Protein AF-A0A8T5EQG6-F1 (afdb_monomer_lite)

Secondary structure (DSSP, 8-state):
-------S-GGG----TT-------TTS-GGGSPPS--GGGSEEEES-GGG-EEEEPTTEEPPTT-TT--EETT----------HHHHHTT--PPPTT-EEEEE-TT--EEEEEEGGG--HHHHHHHHHHHHT-

Radius of gyration: 21.4 Å; chains: 1; bounding box: 52×36×53 Å

pLDDT: mean 75.83, std 12.64, range [46.88, 93.25]

Structure (mmCIF, N/CA/C/O backbone):
data_AF-A0A8T5EQG6-F1
#
_entry.id   AF-A0A8T5EQG6-F1
#
loop_
_atom_site.group_PDB
_atom_site.id
_atom_site.type_symbol
_atom_site.label_atom_id
_atom_site.label_alt_id
_atom_site.label_comp_id
_atom_site.label_asym_id
_atom_site.label_entity_id
_atom_site.label_seq_id
_atom_site.pdbx_PDB_ins_code
_atom_site.Cartn_x
_atom_site.Cartn_y
_atom_site.Cartn_z
_atom_site.occupancy
_atom_site.B_iso_or_equiv
_atom_site.auth_seq_id
_atom_site.auth_comp_id
_atom_site.auth_asym_id
_atom_site.auth_atom_id
_atom_site.pdbx_PDB_model_num
ATOM 1 N N . SER A 1 1 ? 21.963 2.955 -9.068 1.00 56.47 1 SER A N 1
ATOM 2 C CA . SER A 1 1 ? 22.471 1.597 -9.356 1.00 56.47 1 SER A CA 1
ATOM 3 C C . SER A 1 1 ? 22.186 0.725 -8.151 1.00 56.47 1 SER A C 1
ATOM 5 O O . SER A 1 1 ? 22.337 1.205 -7.034 1.00 56.47 1 SER A O 1
ATOM 7 N N . TRP A 1 2 ? 21.744 -0.516 -8.355 1.00 66.00 2 TRP A N 1
ATOM 8 C CA . TRP A 1 2 ? 21.498 -1.434 -7.240 1.00 66.00 2 TRP A CA 1
ATOM 9 C C . TRP A 1 2 ? 22.804 -2.057 -6.770 1.00 66.00 2 TRP A C 1
ATOM 11 O O . TRP A 1 2 ? 23.670 -2.387 -7.582 1.00 66.00 2 TRP A O 1
ATOM 21 N N . SER A 1 3 ? 22.943 -2.203 -5.457 1.00 69.12 3 SER A N 1
ATOM 22 C CA . SER A 1 3 ? 24.040 -2.919 -4.822 1.00 69.12 3 SER A CA 1
ATOM 23 C C . SER A 1 3 ? 23.472 -4.075 -4.010 1.00 69.12 3 SER A C 1
ATOM 25 O O . SER A 1 3 ? 22.502 -3.926 -3.270 1.00 69.12 3 SER A O 1
ATOM 27 N N . ASN A 1 4 ? 24.074 -5.252 -4.166 1.00 71.12 4 ASN A N 1
ATOM 28 C CA . ASN A 1 4 ? 23.699 -6.410 -3.368 1.00 71.12 4 ASN A CA 1
ATOM 29 C C . ASN A 1 4 ? 24.331 -6.278 -1.983 1.00 71.12 4 ASN A C 1
ATOM 31 O O . ASN A 1 4 ? 25.545 -6.094 -1.876 1.00 71.12 4 ASN A O 1
ATOM 35 N N . ASN A 1 5 ? 23.521 -6.408 -0.935 1.00 70.38 5 ASN A N 1
ATOM 36 C CA . ASN A 1 5 ? 23.994 -6.426 0.442 1.00 70.38 5 ASN A CA 1
ATOM 37 C C . ASN A 1 5 ? 23.608 -7.763 1.083 1.00 70.38 5 ASN A C 1
ATOM 39 O O . ASN A 1 5 ? 22.430 -8.043 1.296 1.00 70.38 5 ASN A O 1
ATOM 43 N N . ILE A 1 6 ? 24.600 -8.621 1.330 1.00 65.81 6 ILE A N 1
ATOM 44 C CA . ILE A 1 6 ? 24.394 -9.898 2.019 1.00 65.81 6 ILE A CA 1
ATOM 45 C C . ILE A 1 6 ? 24.600 -9.622 3.506 1.00 65.81 6 ILE A C 1
ATOM 47 O O . ILE A 1 6 ? 25.700 -9.802 4.021 1.00 65.81 6 ILE A O 1
ATOM 51 N N . SER A 1 7 ? 23.553 -9.151 4.181 1.00 64.62 7 SER A N 1
ATOM 52 C CA . SER A 1 7 ? 23.582 -8.991 5.633 1.00 64.62 7 SER A CA 1
ATOM 53 C C . SER A 1 7 ? 22.785 -10.100 6.313 1.00 64.62 7 SER A C 1
ATOM 55 O O . SER A 1 7 ? 21.641 -10.370 5.952 1.00 64.62 7 SER A O 1
ATOM 57 N N . GLN A 1 8 ? 23.390 -10.742 7.315 1.00 61.72 8 GLN A N 1
ATOM 58 C CA . GLN A 1 8 ? 22.672 -11.596 8.272 1.00 61.72 8 GLN A CA 1
ATOM 59 C C . GLN A 1 8 ? 22.078 -10.779 9.432 1.00 61.72 8 GLN A C 1
ATOM 61 O O . GLN A 1 8 ? 21.355 -11.330 10.259 1.00 61.72 8 GLN A O 1
ATOM 66 N N . ASN A 1 9 ? 22.378 -9.478 9.488 1.00 70.19 9 ASN A N 1
ATOM 67 C CA . ASN A 1 9 ? 21.940 -8.558 10.524 1.00 70.19 9 ASN A CA 1
ATOM 68 C C . ASN A 1 9 ? 21.156 -7.388 9.907 1.00 70.19 9 ASN A C 1
ATOM 70 O O . ASN A 1 9 ? 21.716 -6.512 9.244 1.00 70.19 9 ASN A O 1
ATOM 74 N N . LEU A 1 10 ? 19.839 -7.387 10.114 1.00 69.31 10 LEU A N 1
ATOM 75 C CA . LEU A 1 10 ? 18.942 -6.370 9.561 1.00 69.31 10 LEU A CA 1
ATOM 76 C C . LEU A 1 10 ? 19.217 -4.966 10.124 1.00 69.31 10 LEU A C 1
ATOM 78 O O . LEU A 1 10 ? 18.944 -3.988 9.433 1.00 69.31 10 LEU A O 1
ATOM 82 N N . ASP A 1 11 ? 19.817 -4.862 11.313 1.00 74.94 11 ASP A N 1
ATOM 83 C CA . ASP A 1 11 ? 20.084 -3.581 11.981 1.00 74.94 11 ASP A CA 1
ATOM 84 C C . ASP A 1 11 ? 21.217 -2.780 11.309 1.00 74.94 11 ASP A C 1
ATOM 86 O O . ASP A 1 11 ? 21.359 -1.577 11.524 1.00 74.94 11 ASP A O 1
ATOM 90 N N . GLU A 1 12 ? 22.028 -3.427 10.467 1.00 75.81 12 GLU A N 1
ATOM 91 C CA . GLU A 1 12 ? 23.139 -2.790 9.748 1.00 75.81 12 GLU A CA 1
ATOM 92 C C . GLU A 1 12 ? 22.695 -2.130 8.430 1.00 75.81 12 GLU A C 1
ATOM 94 O O . GLU A 1 12 ? 23.429 -1.319 7.857 1.00 75.81 12 GLU A O 1
ATOM 99 N N . ILE A 1 13 ? 21.484 -2.432 7.946 1.00 75.12 13 ILE A N 1
ATOM 100 C CA . ILE A 1 13 ? 20.969 -1.904 6.679 1.00 75.12 13 ILE A CA 1
ATOM 101 C C . ILE A 1 13 ? 20.490 -0.465 6.896 1.00 75.12 13 ILE A C 1
ATOM 103 O O . ILE A 1 13 ? 19.429 -0.214 7.460 1.00 75.12 13 ILE A O 1
ATOM 107 N N . GLN A 1 14 ? 21.279 0.502 6.425 1.00 73.06 14 GLN A N 1
ATOM 108 C CA . GLN A 1 14 ? 20.915 1.919 6.474 1.00 73.06 14 GLN A CA 1
ATOM 109 C C . GLN A 1 14 ? 19.832 2.226 5.431 1.00 73.06 14 GLN A C 1
ATOM 111 O O . GLN A 1 14 ? 20.097 2.220 4.228 1.00 73.06 14 GLN A O 1
ATOM 116 N N . VAL A 1 15 ? 18.614 2.509 5.896 1.00 76.19 15 VAL A N 1
ATOM 117 C CA . VAL A 1 15 ? 17.468 2.876 5.053 1.00 76.19 15 VAL A CA 1
ATOM 118 C C . VAL A 1 15 ? 17.199 4.371 5.200 1.00 76.19 15 VAL A C 1
ATOM 120 O O . VAL A 1 15 ? 16.956 4.858 6.302 1.00 76.19 15 VAL A O 1
ATOM 123 N N . SER A 1 16 ? 17.255 5.108 4.092 1.00 75.88 16 SER A N 1
ATOM 124 C CA . SER A 1 16 ? 16.908 6.533 4.029 1.00 75.88 16 SER A CA 1
ATOM 125 C C . SER A 1 16 ? 15.584 6.746 3.287 1.00 75.88 16 SER A C 1
ATOM 127 O O . SER A 1 16 ? 15.064 5.819 2.671 1.00 75.88 16 SER A O 1
ATOM 129 N N . ILE A 1 17 ? 15.053 7.975 3.299 1.00 69.31 17 ILE A N 1
ATOM 130 C CA . ILE A 1 17 ? 13.783 8.344 2.635 1.00 69.31 17 ILE A CA 1
ATOM 131 C C . ILE A 1 17 ? 13.771 8.030 1.123 1.00 69.31 17 ILE A C 1
ATOM 133 O O . ILE A 1 17 ? 12.703 7.826 0.563 1.00 69.31 17 ILE A O 1
ATOM 137 N N . GLY A 1 18 ? 14.937 7.942 0.473 1.00 65.94 18 GLY A N 1
ATOM 138 C CA . GLY A 1 18 ? 15.065 7.586 -0.948 1.00 65.94 18 GLY A CA 1
ATOM 139 C C . GLY A 1 18 ? 15.604 6.175 -1.205 1.00 65.94 18 GLY A C 1
ATOM 140 O O . GLY A 1 18 ? 16.075 5.890 -2.303 1.00 65.94 18 GLY A O 1
ATOM 141 N N . THR A 1 19 ? 15.643 5.305 -0.194 1.00 70.38 19 THR A N 1
ATOM 142 C CA . THR A 1 19 ? 16.201 3.955 -0.340 1.00 70.38 19 THR A CA 1
ATOM 143 C C . THR A 1 19 ? 15.105 2.960 -0.708 1.00 70.38 19 THR A C 1
ATOM 145 O O . THR A 1 19 ? 14.269 2.615 0.124 1.00 70.38 19 THR A O 1
ATOM 148 N N . HIS A 1 20 ? 15.153 2.439 -1.934 1.00 69.81 20 HIS A N 1
ATOM 149 C CA . HIS A 1 20 ? 14.338 1.297 -2.347 1.00 69.81 20 HIS A CA 1
ATOM 150 C C . HIS A 1 20 ? 15.028 -0.008 -1.942 1.00 69.81 20 HIS A C 1
ATOM 152 O O . HIS A 1 20 ? 16.237 -0.167 -2.124 1.00 69.81 20 HIS A O 1
ATOM 158 N N . LEU A 1 21 ? 14.260 -0.937 -1.377 1.00 73.19 21 LEU A N 1
ATOM 159 C CA . LEU A 1 21 ? 14.757 -2.222 -0.895 1.00 73.19 21 LEU A CA 1
ATOM 160 C C . LEU A 1 21 ? 13.995 -3.350 -1.580 1.00 73.19 21 LEU A C 1
ATOM 162 O O . LEU A 1 21 ? 12.769 -3.329 -1.652 1.00 73.19 21 LEU A O 1
ATOM 166 N N . ALA A 1 22 ? 14.736 -4.362 -2.014 1.00 71.62 22 ALA A N 1
ATOM 167 C CA . ALA A 1 22 ? 14.198 -5.640 -2.445 1.00 71.62 22 ALA A CA 1
ATOM 168 C C . ALA A 1 22 ? 14.902 -6.740 -1.650 1.00 71.62 22 ALA A C 1
ATOM 170 O O . ALA A 1 22 ? 16.096 -6.643 -1.362 1.00 71.62 22 ALA A O 1
ATOM 171 N N . TRP A 1 23 ? 14.163 -7.782 -1.284 1.00 74.81 23 TRP A N 1
ATOM 172 C CA . TRP A 1 23 ? 14.713 -8.947 -0.604 1.00 74.81 23 TRP A CA 1
ATOM 173 C C . TRP A 1 23 ? 14.467 -10.190 -1.450 1.00 74.81 23 TRP A C 1
ATOM 175 O O . TRP A 1 23 ? 13.459 -10.305 -2.146 1.00 74.81 23 TRP A O 1
ATOM 185 N N . VAL A 1 24 ? 15.402 -11.132 -1.388 1.00 75.06 24 VAL A N 1
ATOM 186 C CA . VAL A 1 24 ? 15.267 -12.441 -2.019 1.00 75.06 24 VAL A CA 1
ATOM 187 C C . VAL A 1 24 ? 15.750 -13.512 -1.045 1.00 75.06 24 VAL A C 1
ATOM 189 O O . VAL A 1 24 ? 16.631 -13.261 -0.222 1.00 75.06 24 VAL A O 1
ATOM 192 N N . ALA A 1 25 ? 15.157 -14.704 -1.111 1.00 74.12 25 ALA A N 1
ATOM 193 C CA . ALA A 1 25 ? 15.591 -15.841 -0.310 1.00 74.12 25 ALA A CA 1
ATOM 194 C C . ALA A 1 25 ? 17.090 -16.137 -0.515 1.00 74.12 25 ALA A C 1
ATOM 196 O O . ALA A 1 25 ? 17.609 -16.043 -1.627 1.00 74.12 25 ALA A O 1
ATOM 197 N N . SER A 1 26 ? 17.780 -16.546 0.553 1.00 76.12 26 SER A N 1
ATOM 198 C CA . SER A 1 26 ? 19.234 -16.785 0.551 1.00 76.12 26 SER A CA 1
ATOM 199 C C . SER A 1 26 ? 19.694 -17.891 -0.406 1.00 76.12 26 SER A C 1
ATOM 201 O O . SER A 1 26 ? 20.870 -17.954 -0.754 1.00 76.12 26 SER A O 1
ATOM 203 N N . ASN A 1 27 ? 18.778 -18.757 -0.841 1.00 82.50 27 ASN A N 1
ATOM 204 C CA . ASN A 1 27 ? 19.014 -19.829 -1.806 1.00 82.50 27 ASN A CA 1
ATOM 205 C C . ASN A 1 27 ? 18.594 -19.471 -3.245 1.00 82.50 27 ASN A C 1
ATOM 207 O O . ASN A 1 27 ? 18.629 -20.341 -4.117 1.00 82.50 27 ASN A O 1
ATOM 211 N N . ALA A 1 28 ? 18.161 -18.237 -3.507 1.00 80.62 28 ALA A N 1
ATOM 212 C CA . ALA A 1 28 ? 17.766 -17.819 -4.843 1.00 80.62 28 ALA A CA 1
ATOM 213 C C . ALA A 1 28 ? 18.976 -17.598 -5.758 1.00 80.62 28 ALA A C 1
ATOM 215 O O . ALA A 1 28 ? 20.053 -17.183 -5.331 1.00 80.62 28 ALA A O 1
ATOM 216 N N . ASN A 1 29 ? 18.780 -17.843 -7.052 1.00 82.00 29 ASN A N 1
ATOM 217 C CA . ASN A 1 29 ? 19.802 -17.574 -8.053 1.00 82.00 29 ASN A CA 1
ATOM 218 C C . ASN A 1 29 ? 19.832 -16.073 -8.388 1.00 82.00 29 ASN A C 1
ATOM 220 O O . ASN A 1 29 ? 18.942 -15.577 -9.077 1.00 82.00 29 ASN A O 1
ATOM 224 N N . LEU A 1 30 ? 20.880 -15.375 -7.937 1.00 77.62 30 LEU A N 1
ATOM 225 C CA . LEU A 1 30 ? 21.080 -13.937 -8.165 1.00 77.62 30 LEU A CA 1
ATOM 226 C C . LEU A 1 30 ? 21.111 -13.558 -9.654 1.00 77.62 30 LEU A C 1
ATOM 228 O O . LEU A 1 30 ? 20.751 -12.441 -10.002 1.00 77.62 30 LEU A O 1
ATOM 232 N N . THR A 1 31 ? 21.509 -14.474 -10.541 1.00 81.19 31 THR A N 1
ATOM 233 C CA . THR A 1 31 ? 21.542 -14.229 -11.993 1.00 81.19 31 THR A CA 1
ATOM 234 C C . THR A 1 31 ? 20.144 -14.125 -12.605 1.00 81.19 31 THR A C 1
ATOM 236 O O . THR A 1 31 ? 19.988 -13.527 -13.663 1.00 81.19 31 THR A O 1
ATOM 239 N N . ASN A 1 32 ? 19.127 -14.677 -11.939 1.00 78.25 32 ASN A N 1
ATOM 240 C CA . ASN A 1 32 ? 17.736 -14.602 -12.383 1.00 78.25 32 ASN A CA 1
ATOM 241 C C . ASN A 1 32 ? 16.996 -13.394 -11.797 1.00 78.25 32 ASN A C 1
ATOM 243 O O . ASN A 1 32 ? 15.808 -13.225 -12.072 1.00 78.25 32 ASN A O 1
ATOM 247 N N . LEU A 1 33 ? 17.659 -12.589 -10.962 1.00 71.50 33 LEU A N 1
ATOM 248 C CA . LEU A 1 33 ? 17.052 -11.370 -10.454 1.00 71.50 33 LEU A CA 1
ATOM 249 C C . LEU A 1 33 ? 16.908 -10.358 -11.594 1.00 71.50 33 LEU A C 1
ATOM 251 O O . LEU A 1 33 ? 17.844 -10.196 -12.385 1.00 71.50 33 LEU A O 1
ATOM 255 N N . PRO A 1 34 ? 15.756 -9.676 -11.688 1.00 66.62 34 PRO A N 1
ATOM 256 C CA . PRO A 1 34 ? 15.579 -8.631 -12.676 1.00 66.62 34 PRO A CA 1
ATOM 257 C C . PRO A 1 34 ? 16.624 -7.526 -12.458 1.00 66.62 34 PRO A C 1
ATOM 259 O O . PRO A 1 34 ? 17.041 -7.273 -11.321 1.00 66.62 34 PRO A O 1
ATOM 262 N N . PRO A 1 35 ? 17.089 -6.875 -13.537 1.00 65.94 35 PRO A N 1
ATOM 263 C CA . PRO A 1 35 ? 17.943 -5.708 -13.403 1.00 65.94 35 PRO A CA 1
ATOM 264 C C . PRO A 1 35 ? 17.204 -4.667 -12.564 1.00 65.94 35 PRO A C 1
ATOM 266 O O . PRO A 1 35 ? 16.055 -4.363 -12.848 1.00 65.94 35 PRO A O 1
ATOM 269 N N . GLY A 1 36 ? 17.866 -4.092 -11.561 1.00 62.75 36 GLY A N 1
ATOM 270 C CA . GLY A 1 36 ? 17.286 -3.028 -10.736 1.00 62.75 36 GLY A CA 1
ATOM 271 C C . GLY A 1 36 ? 17.162 -1.683 -11.476 1.00 62.75 36 GLY A C 1
ATOM 272 O O . GLY A 1 36 ? 17.464 -0.613 -10.962 1.00 62.75 36 GLY A O 1
ATOM 273 N N . VAL A 1 37 ? 16.810 -1.693 -12.748 1.00 66.81 37 VAL A N 1
ATOM 274 C CA . VAL A 1 37 ? 16.403 -0.476 -13.442 1.00 66.81 37 VAL A CA 1
ATOM 275 C C . VAL A 1 37 ? 15.015 -0.761 -13.956 1.00 66.81 37 VAL A C 1
ATOM 277 O O . VAL A 1 37 ? 14.834 -1.306 -15.040 1.00 66.81 37 VAL A O 1
ATOM 280 N N . ASP A 1 38 ? 14.058 -0.414 -13.112 1.00 77.69 38 ASP A N 1
ATOM 281 C CA . ASP A 1 38 ? 12.642 -0.567 -13.374 1.00 77.69 38 ASP A CA 1
ATOM 282 C C . ASP A 1 38 ? 12.094 0.724 -13.987 1.00 77.69 38 ASP A C 1
ATOM 284 O O . ASP A 1 38 ? 12.670 1.803 -13.828 1.00 77.69 38 ASP A O 1
ATOM 288 N N . CYS A 1 39 ? 10.981 0.623 -14.713 1.00 84.06 39 CYS A N 1
ATOM 289 C CA . CYS A 1 39 ? 10.179 1.786 -15.104 1.00 84.06 39 CYS A CA 1
ATOM 290 C C . CYS A 1 39 ? 10.942 2.872 -15.883 1.00 84.06 39 CYS A C 1
ATOM 292 O O . CYS A 1 39 ? 10.735 4.069 -15.679 1.00 84.06 39 CYS A O 1
ATOM 294 N N . ASN A 1 40 ? 11.856 2.461 -16.771 1.00 84.88 40 ASN A N 1
ATOM 295 C CA . ASN A 1 40 ? 12.754 3.350 -17.524 1.00 84.88 40 ASN A CA 1
ATOM 296 C C . ASN A 1 40 ? 13.643 4.246 -16.635 1.00 84.88 40 ASN A C 1
ATOM 298 O O . ASN A 1 40 ? 14.097 5.300 -17.078 1.00 84.88 40 ASN A O 1
ATOM 302 N N . GLY A 1 41 ? 13.900 3.825 -15.393 1.00 84.38 41 GLY A N 1
ATOM 303 C CA . GLY A 1 41 ? 14.740 4.529 -14.427 1.00 84.38 41 GLY A CA 1
ATOM 304 C C . GLY A 1 41 ? 14.037 5.626 -13.628 1.00 84.38 41 GLY A C 1
ATOM 305 O O . GLY A 1 41 ? 14.735 6.348 -12.924 1.00 84.38 41 GLY A O 1
ATOM 306 N N . ASN A 1 42 ? 12.708 5.751 -13.732 1.00 86.94 42 ASN A N 1
ATOM 307 C CA . ASN A 1 42 ? 11.912 6.763 -13.021 1.00 86.94 42 ASN A CA 1
ATOM 308 C C . ASN A 1 42 ? 10.805 6.116 -12.169 1.00 86.94 42 ASN A C 1
ATOM 310 O O . ASN A 1 42 ? 9.662 6.577 -12.167 1.00 86.94 42 ASN A O 1
ATOM 314 N N . GLY A 1 43 ? 11.111 4.986 -11.530 1.00 82.38 43 GLY A N 1
ATOM 315 C CA . GLY A 1 43 ? 10.179 4.287 -10.655 1.00 82.38 43 GLY A CA 1
ATOM 316 C C . GLY A 1 43 ? 10.606 2.862 -10.312 1.00 82.38 43 GLY A C 1
ATOM 317 O O . GLY A 1 43 ? 11.731 2.436 -10.586 1.00 82.38 43 GLY A O 1
ATOM 318 N N . TRP A 1 44 ? 9.672 2.112 -9.733 1.00 80.19 44 TRP A N 1
ATOM 319 C CA . TRP A 1 44 ? 9.842 0.710 -9.342 1.00 80.19 44 TRP A CA 1
ATOM 320 C C . TRP A 1 44 ? 8.626 -0.138 -9.738 1.00 80.19 44 TRP A C 1
ATOM 322 O O . TRP A 1 44 ? 7.498 0.358 -9.759 1.00 80.19 44 TRP A O 1
ATOM 332 N N . ILE A 1 45 ? 8.830 -1.419 -10.070 1.00 80.81 45 ILE A N 1
ATOM 333 C CA . ILE A 1 45 ? 7.722 -2.313 -10.440 1.00 80.81 45 ILE A CA 1
ATOM 334 C C . ILE A 1 45 ? 7.065 -2.889 -9.179 1.00 80.81 45 ILE A C 1
ATOM 336 O O . ILE A 1 45 ? 7.713 -3.531 -8.352 1.00 80.81 45 ILE A O 1
ATOM 340 N N . MET A 1 46 ? 5.750 -2.717 -9.062 1.00 75.12 46 MET A N 1
ATOM 341 C CA . MET A 1 46 ? 4.898 -3.411 -8.102 1.00 75.12 46 MET A CA 1
ATOM 342 C C . MET A 1 46 ? 4.186 -4.584 -8.784 1.00 75.12 46 MET A C 1
ATOM 344 O O . MET A 1 46 ? 3.671 -4.460 -9.893 1.00 75.12 46 MET A O 1
ATOM 348 N N . GLY A 1 47 ? 4.089 -5.720 -8.091 1.00 67.38 47 GLY A N 1
ATOM 349 C CA . GLY A 1 47 ? 3.371 -6.897 -8.582 1.00 67.38 47 GLY A CA 1
ATOM 350 C C . GLY A 1 47 ? 4.229 -7.809 -9.462 1.00 67.38 47 GLY A C 1
ATOM 351 O O . GLY A 1 47 ? 5.447 -7.681 -9.532 1.00 67.38 47 GLY A O 1
ATOM 352 N N . SER A 1 48 ? 3.596 -8.799 -10.094 1.00 70.38 48 SER A N 1
ATOM 353 C CA . SER A 1 48 ? 4.281 -9.769 -10.957 1.00 70.38 48 SER A CA 1
ATOM 354 C C . SER A 1 48 ? 3.370 -10.258 -12.083 1.00 70.38 48 SER A C 1
ATOM 356 O O . SER A 1 48 ? 2.142 -10.210 -11.972 1.00 70.38 48 SER A O 1
ATOM 358 N N . GLY A 1 49 ? 3.976 -10.731 -13.176 1.00 72.25 49 GLY A N 1
ATOM 359 C CA . GLY A 1 49 ? 3.240 -11.265 -14.320 1.00 72.25 49 GLY A CA 1
ATOM 360 C C . GLY A 1 49 ? 2.326 -10.214 -14.975 1.00 72.25 49 GLY A C 1
ATOM 361 O O . GLY A 1 49 ? 2.736 -9.064 -15.109 1.00 72.25 49 GLY A O 1
ATOM 362 N N . PRO A 1 50 ? 1.092 -10.578 -15.374 1.00 71.75 50 PRO A N 1
ATOM 363 C CA . PRO A 1 50 ? 0.153 -9.663 -16.035 1.00 71.75 50 PRO A CA 1
ATOM 364 C C . PRO A 1 50 ? -0.303 -8.477 -15.176 1.00 71.75 50 PRO A C 1
ATOM 366 O O . PRO A 1 50 ? -0.838 -7.515 -15.711 1.00 71.75 50 PRO A O 1
ATOM 369 N N . SER A 1 51 ? -0.131 -8.555 -13.854 1.00 71.19 51 SER A N 1
ATOM 370 C CA . SER A 1 51 ? -0.548 -7.514 -12.903 1.00 71.19 51 SER A CA 1
ATOM 371 C C . SER A 1 51 ? 0.608 -6.607 -12.467 1.00 71.19 51 SER A C 1
ATOM 373 O O . SER A 1 51 ? 0.432 -5.774 -11.576 1.00 71.19 51 SER A O 1
ATOM 375 N N . ALA A 1 52 ? 1.798 -6.790 -13.049 1.00 78.75 52 ALA A N 1
ATOM 376 C CA . ALA A 1 52 ? 2.944 -5.936 -12.782 1.00 78.75 52 ALA A CA 1
ATOM 377 C C . ALA A 1 52 ? 2.702 -4.528 -13.344 1.00 78.75 52 ALA A C 1
ATOM 379 O O . ALA A 1 52 ? 2.348 -4.378 -14.514 1.00 78.75 52 ALA A O 1
ATOM 380 N N . HIS A 1 53 ? 2.912 -3.503 -12.521 1.00 82.44 53 HIS A N 1
ATOM 381 C CA . HIS A 1 53 ? 2.811 -2.109 -12.937 1.00 82.44 53 HIS A CA 1
ATOM 382 C C . HIS A 1 53 ? 3.866 -1.236 -12.261 1.00 82.44 53 HIS A C 1
ATOM 384 O O . HIS A 1 53 ? 4.345 -1.532 -11.170 1.00 82.44 53 HIS A O 1
ATOM 390 N N . CYS A 1 54 ? 4.216 -0.138 -12.917 1.00 86.25 54 CYS A N 1
ATOM 391 C CA . CYS A 1 54 ? 5.169 0.834 -12.424 1.00 86.25 54 CYS A CA 1
ATOM 392 C C . CYS A 1 54 ? 4.544 1.800 -11.427 1.00 86.25 54 CYS A C 1
ATOM 394 O O . CYS A 1 54 ? 3.475 2.369 -11.663 1.00 86.25 54 CYS A O 1
ATOM 396 N N . MET A 1 55 ? 5.271 1.995 -10.336 1.00 85.31 55 MET A N 1
ATOM 397 C CA . MET A 1 55 ? 5.082 3.049 -9.358 1.00 85.31 55 MET A CA 1
ATOM 398 C C . MET A 1 55 ? 6.128 4.119 -9.651 1.00 85.31 55 MET A C 1
ATOM 400 O O . MET A 1 55 ? 7.316 3.915 -9.395 1.00 85.31 55 MET A O 1
ATOM 404 N N . CYS A 1 56 ? 5.684 5.212 -10.267 1.00 85.50 56 CYS A N 1
ATOM 405 C CA . CYS A 1 56 ? 6.566 6.257 -10.772 1.00 85.50 56 CYS A CA 1
ATOM 406 C C . CYS A 1 56 ? 7.070 7.184 -9.665 1.00 85.50 56 CYS A C 1
ATOM 408 O O . CYS A 1 56 ? 6.372 7.437 -8.681 1.00 85.50 56 CYS A O 1
ATOM 410 N N . ASP A 1 57 ? 8.286 7.690 -9.855 1.00 83.06 57 ASP A N 1
ATOM 411 C CA . ASP A 1 57 ? 8.886 8.697 -8.988 1.00 83.06 57 ASP A CA 1
ATOM 412 C C . ASP A 1 57 ? 8.161 10.047 -9.120 1.00 83.06 57 ASP A C 1
ATOM 414 O O . ASP A 1 57 ? 7.415 10.303 -10.068 1.00 83.06 57 ASP A O 1
ATOM 418 N N . GLU A 1 58 ? 8.394 10.942 -8.162 1.00 83.00 58 GLU A N 1
ATOM 419 C CA . GLU A 1 58 ? 7.794 12.276 -8.165 1.00 83.00 58 GLU A CA 1
ATOM 420 C C . GLU A 1 58 ? 8.098 13.036 -9.472 1.00 83.00 58 GLU A C 1
ATOM 422 O O . GLU A 1 58 ? 9.244 13.127 -9.913 1.00 83.00 58 GLU A O 1
ATOM 427 N N . GLY A 1 59 ? 7.055 13.597 -10.096 1.00 81.06 59 GLY A N 1
ATOM 428 C CA . GLY A 1 59 ? 7.157 14.296 -11.384 1.00 81.06 59 GLY A CA 1
ATOM 429 C C . GLY A 1 59 ? 6.969 13.401 -12.613 1.00 81.06 59 GLY A C 1
ATOM 430 O O . GLY A 1 59 ? 6.923 13.915 -13.735 1.00 81.06 59 GLY A O 1
ATOM 431 N N . PHE A 1 60 ? 6.803 12.093 -12.411 1.00 85.12 60 PHE A N 1
ATOM 432 C CA . PHE A 1 60 ? 6.499 11.131 -13.459 1.00 85.12 60 PHE A CA 1
ATOM 433 C C . PHE A 1 60 ? 5.142 10.465 -13.215 1.00 85.12 60 PHE A C 1
ATOM 435 O O . PHE A 1 60 ? 4.757 10.176 -12.085 1.00 85.12 60 PHE A O 1
ATOM 442 N N . GLU A 1 61 ? 4.417 10.200 -14.293 1.00 85.50 61 GLU A N 1
ATOM 443 C CA . GLU A 1 61 ? 3.177 9.435 -14.298 1.00 85.50 61 GLU A CA 1
ATOM 444 C C . GLU A 1 61 ? 3.297 8.237 -15.229 1.00 85.50 61 GLU A C 1
ATOM 446 O O . GLU A 1 61 ? 4.150 8.186 -16.118 1.00 85.50 61 GLU A O 1
ATOM 451 N N . ARG A 1 62 ? 2.454 7.237 -14.991 1.00 85.94 62 ARG A N 1
ATOM 452 C CA . ARG A 1 62 ? 2.397 6.064 -15.849 1.00 85.94 62 ARG A CA 1
ATOM 453 C C . ARG A 1 62 ? 1.651 6.437 -17.133 1.00 85.94 62 ARG A C 1
ATOM 455 O O . ARG A 1 62 ? 0.507 6.873 -17.021 1.00 85.94 62 ARG A O 1
ATOM 462 N N . PRO A 1 63 ? 2.262 6.244 -18.309 1.00 80.94 63 PRO A N 1
ATOM 463 C CA . PRO A 1 63 ? 1.601 6.521 -19.564 1.00 80.94 63 PRO A CA 1
ATOM 464 C C . PRO A 1 63 ? 0.496 5.497 -19.848 1.00 80.94 63 PRO A C 1
ATOM 466 O O . PRO A 1 63 ? 0.612 4.313 -19.507 1.00 80.94 63 PRO A O 1
ATOM 469 N N . ASP A 1 64 ? -0.568 5.953 -20.492 1.00 73.06 64 ASP A N 1
ATOM 470 C CA . ASP A 1 64 ? -1.726 5.157 -20.874 1.00 73.06 64 ASP A CA 1
ATOM 471 C C . ASP A 1 64 ? -1.304 3.960 -21.746 1.00 73.06 64 ASP A C 1
ATOM 473 O O . ASP A 1 64 ? -0.590 4.091 -22.744 1.00 73.06 64 ASP A O 1
ATOM 477 N N . GLY A 1 65 ? -1.723 2.753 -21.357 1.00 74.44 65 GLY A N 1
ATOM 478 C CA . GLY A 1 65 ? -1.373 1.507 -22.049 1.00 74.44 65 GLY A CA 1
ATOM 479 C C . GLY A 1 65 ? 0.074 1.024 -21.847 1.00 74.44 65 GLY A C 1
ATOM 480 O O . GLY A 1 65 ? 0.408 -0.089 -22.259 1.00 74.44 65 GLY A O 1
ATOM 481 N N . ASN A 1 66 ? 0.939 1.791 -21.174 1.00 81.31 66 ASN A N 1
ATOM 482 C CA . ASN A 1 66 ? 2.293 1.365 -20.821 1.00 81.31 66 ASN A CA 1
ATOM 483 C C . ASN A 1 66 ? 2.439 1.192 -19.308 1.00 81.31 66 ASN A C 1
ATOM 485 O O . ASN A 1 66 ? 2.958 2.044 -18.586 1.00 81.31 66 ASN A O 1
ATOM 489 N N . TRP A 1 67 ? 2.037 0.011 -18.842 1.00 81.31 67 TRP A N 1
ATOM 490 C CA . TRP A 1 67 ? 2.030 -0.316 -17.421 1.00 81.31 67 TRP A CA 1
ATOM 491 C C . TRP A 1 67 ? 3.422 -0.446 -16.800 1.00 81.31 67 TRP A C 1
ATOM 493 O O . TRP A 1 67 ? 3.546 -0.383 -15.582 1.00 81.31 67 TRP A O 1
ATOM 503 N N . LEU A 1 68 ? 4.465 -0.602 -17.617 1.00 85.12 68 LEU A N 1
ATOM 504 C CA . LEU A 1 68 ? 5.839 -0.871 -17.185 1.00 85.12 68 LEU A CA 1
ATOM 505 C C . LEU A 1 68 ? 6.790 0.310 -17.445 1.00 85.12 68 LEU A C 1
ATOM 507 O O . LEU A 1 68 ? 8.010 0.137 -17.440 1.00 85.12 68 LEU A O 1
ATOM 511 N N . GLY A 1 69 ? 6.251 1.510 -17.667 1.00 86.19 69 GLY A N 1
ATOM 512 C CA . GLY A 1 69 ? 7.028 2.722 -17.895 1.00 86.19 69 GLY A CA 1
ATOM 513 C C . GLY A 1 69 ? 6.501 3.922 -17.119 1.00 86.19 69 GLY A C 1
ATOM 514 O O . GLY A 1 69 ? 5.369 3.930 -16.648 1.00 86.19 69 GLY A O 1
ATOM 515 N N . CYS A 1 70 ? 7.351 4.939 -17.018 1.00 87.88 70 CYS A N 1
ATOM 516 C CA . CYS A 1 70 ? 7.032 6.234 -16.432 1.00 87.88 70 CYS A CA 1
ATOM 517 C C . CYS A 1 70 ? 7.421 7.344 -17.417 1.00 87.88 70 CYS A C 1
ATOM 519 O O . CYS A 1 70 ? 8.512 7.307 -17.997 1.00 87.88 70 CYS A O 1
ATOM 521 N N . SER A 1 71 ? 6.525 8.305 -17.620 1.00 87.75 71 SER A N 1
ATOM 522 C CA . SER A 1 71 ? 6.675 9.490 -18.470 1.00 87.75 71 SER A CA 1
ATOM 523 C C . SER A 1 71 ? 6.532 10.758 -17.638 1.00 87.75 71 SER A C 1
ATOM 525 O O . SER A 1 71 ? 5.917 10.747 -16.579 1.00 87.75 71 SER A O 1
ATOM 527 N N . LEU A 1 72 ? 7.104 11.870 -18.096 1.00 84.50 72 LEU A N 1
ATOM 528 C CA . LEU A 1 72 ? 6.950 13.150 -17.404 1.00 84.50 72 LEU A CA 1
ATOM 529 C C . LEU A 1 72 ? 5.486 13.594 -17.428 1.00 84.50 72 LEU A C 1
ATOM 531 O O . LEU A 1 72 ? 4.839 13.534 -18.477 1.00 84.50 72 LEU A O 1
ATOM 535 N N . ILE A 1 73 ? 4.998 14.089 -16.292 1.00 80.56 73 ILE A N 1
ATOM 536 C CA . ILE A 1 73 ? 3.620 14.574 -16.176 1.00 80.56 73 ILE A CA 1
ATOM 537 C C . ILE A 1 73 ? 3.354 15.652 -17.236 1.00 80.56 73 ILE A C 1
ATOM 539 O O . ILE A 1 73 ? 4.111 16.620 -17.360 1.00 80.56 73 ILE A O 1
ATOM 543 N N . GLY A 1 74 ? 2.277 15.481 -18.007 1.00 70.06 74 GLY A N 1
ATOM 544 C CA . GLY A 1 74 ? 1.864 16.435 -19.045 1.00 70.06 74 GLY A CA 1
ATOM 545 C C . GLY A 1 74 ? 2.530 16.253 -20.414 1.00 70.06 74 GLY A C 1
ATOM 546 O O . GLY A 1 74 ? 2.443 17.150 -21.253 1.00 70.06 74 GLY A O 1
ATOM 547 N N . THR A 1 75 ? 3.187 15.113 -20.654 1.00 66.88 75 THR A N 1
ATOM 548 C CA . THR A 1 75 ? 3.739 14.744 -21.977 1.00 66.88 75 THR A CA 1
ATOM 549 C C . THR A 1 75 ? 2.872 13.754 -22.768 1.00 66.88 75 THR A C 1
ATOM 551 O O . THR A 1 75 ? 3.172 13.468 -23.927 1.00 66.88 75 THR A O 1
ATOM 554 N N . GLU A 1 76 ? 1.773 13.281 -22.179 1.00 59.38 76 GLU A N 1
ATOM 555 C CA . GLU A 1 76 ? 0.871 12.274 -22.744 1.00 59.38 76 GLU A CA 1
ATOM 556 C C . GLU A 1 76 ? -0.213 12.873 -23.661 1.00 59.38 76 GLU A C 1
ATOM 558 O O . GLU A 1 76 ? -0.908 13.830 -23.314 1.00 59.38 76 GLU A O 1
ATOM 563 N N . ASN A 1 77 ? -0.386 12.270 -24.843 1.00 53.88 77 ASN A N 1
ATOM 564 C CA . ASN A 1 77 ? -1.521 12.516 -25.734 1.00 53.88 77 ASN A CA 1
ATOM 565 C C . ASN A 1 77 ? -2.712 11.677 -25.254 1.00 53.88 77 ASN A C 1
ATOM 567 O O . ASN A 1 77 ? -2.733 10.463 -25.440 1.00 53.88 77 ASN A O 1
ATOM 571 N N . THR A 1 78 ? -3.718 12.338 -24.690 1.00 48.81 78 THR A N 1
ATOM 572 C CA . THR A 1 78 ? -4.973 11.759 -24.192 1.00 48.81 78 THR A CA 1
ATOM 573 C C . THR A 1 78 ? -5.792 11.100 -25.308 1.00 48.81 78 THR A C 1
ATOM 575 O O . THR A 1 78 ? -6.690 11.709 -25.879 1.00 48.81 78 THR A O 1
ATOM 578 N N . ASN A 1 79 ? -5.480 9.856 -25.670 1.00 48.34 79 ASN A N 1
ATOM 579 C CA . ASN A 1 79 ? -6.261 9.089 -26.646 1.00 48.34 79 ASN A CA 1
ATOM 580 C C . ASN A 1 79 ? -6.189 7.577 -26.394 1.00 48.34 79 ASN A C 1
ATOM 582 O O . ASN A 1 79 ? -6.048 6.785 -27.327 1.00 48.34 79 ASN A O 1
ATOM 586 N N . SER A 1 80 ? -6.329 7.155 -25.140 1.00 48.56 80 SER A N 1
ATOM 587 C CA . SER A 1 80 ? -6.587 5.754 -24.830 1.00 48.56 80 SER A CA 1
ATOM 588 C C . SER A 1 80 ? -7.897 5.622 -24.051 1.00 48.56 8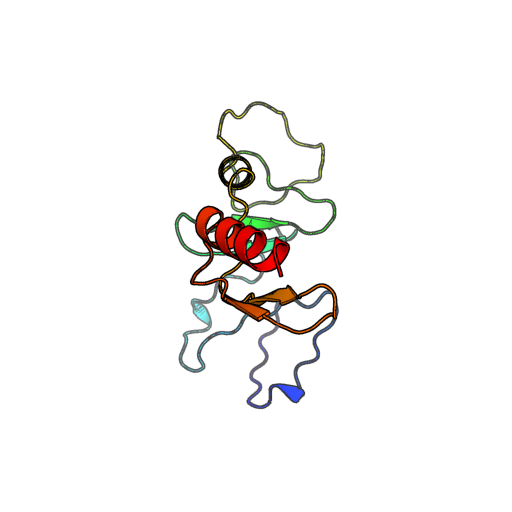0 SER A C 1
ATOM 590 O O . SER A 1 80 ? -8.243 6.441 -23.207 1.00 48.56 80 SER A O 1
ATOM 59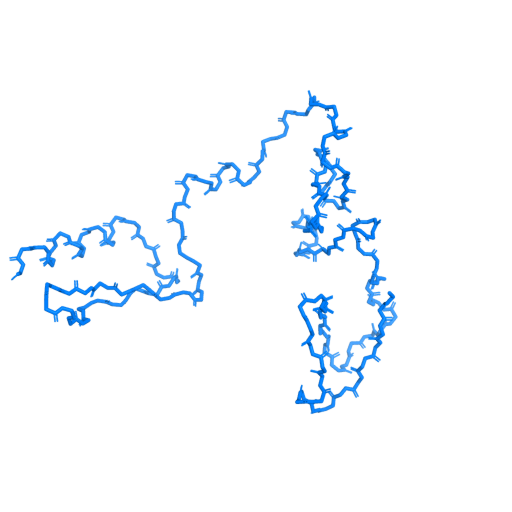2 N N . SER A 1 81 ? -8.696 4.632 -24.437 1.00 52.56 81 SER A N 1
ATOM 593 C CA . SER A 1 81 ? -9.995 4.306 -23.838 1.00 52.56 81 SER A CA 1
ATOM 594 C C . SER A 1 81 ? -9.878 3.113 -22.888 1.00 52.56 81 SER A C 1
ATOM 596 O O . SER A 1 81 ? -10.840 2.363 -22.720 1.00 52.56 81 SER A O 1
ATOM 598 N N . GLU A 1 82 ? -8.695 2.884 -22.318 1.00 54.50 82 GLU A N 1
ATOM 599 C CA . GLU A 1 82 ? -8.502 1.820 -21.340 1.00 54.50 82 GLU A CA 1
ATOM 600 C C . GLU A 1 82 ? -8.937 2.324 -19.968 1.00 54.50 82 GLU A C 1
ATOM 602 O O . GLU A 1 82 ? -8.440 3.321 -19.452 1.00 54.50 82 GLU A O 1
ATOM 607 N N . ALA A 1 83 ? -9.949 1.658 -19.412 1.00 52.97 83 ALA A N 1
ATOM 608 C CA . ALA A 1 83 ? -10.493 1.995 -18.111 1.00 52.97 83 ALA A CA 1
ATOM 609 C C . ALA A 1 83 ? -9.392 1.873 -17.057 1.00 52.97 83 ALA A C 1
ATOM 611 O O . ALA A 1 83 ? -8.851 0.785 -16.858 1.00 52.97 83 ALA A O 1
ATOM 612 N N . ASP A 1 84 ? -9.094 2.981 -16.381 1.00 52.34 84 ASP A N 1
ATOM 613 C CA . ASP A 1 84 ? -8.196 2.991 -15.239 1.00 52.34 84 ASP A CA 1
ATOM 614 C C . ASP A 1 84 ? -8.696 1.967 -14.190 1.00 52.34 84 ASP A C 1
ATOM 616 O O . ASP A 1 84 ? -9.771 2.149 -13.604 1.00 52.34 84 ASP A O 1
ATOM 620 N N . PRO A 1 85 ? -7.954 0.873 -13.939 1.00 52.91 85 PRO A N 1
ATOM 621 C CA . PRO A 1 85 ? -8.314 -0.118 -12.939 1.00 52.91 85 PRO A CA 1
ATOM 622 C C . PRO A 1 85 ? -8.310 0.478 -11.522 1.00 52.91 85 PRO A C 1
ATOM 624 O O . PRO A 1 85 ? -8.960 -0.084 -10.642 1.00 52.91 85 PRO A O 1
ATOM 627 N N . HIS A 1 86 ? -7.664 1.633 -11.289 1.00 50.44 86 HIS A N 1
ATOM 628 C CA . HIS A 1 86 ? -7.838 2.397 -10.051 1.00 50.44 86 HIS A CA 1
ATOM 629 C C . HIS A 1 86 ? -9.182 3.123 -9.996 1.00 50.44 86 HIS A C 1
ATOM 631 O O . HIS A 1 86 ? -9.831 3.080 -8.953 1.00 50.44 86 HIS A O 1
ATOM 637 N N . ALA A 1 87 ? -9.649 3.738 -11.085 1.00 52.28 87 ALA A N 1
ATOM 638 C CA . ALA A 1 87 ? -10.955 4.397 -11.129 1.00 52.28 87 ALA A CA 1
ATOM 639 C C . ALA A 1 87 ? -12.117 3.437 -10.823 1.00 52.28 87 ALA A C 1
ATOM 641 O O . ALA A 1 87 ? -13.085 3.839 -10.178 1.00 52.28 87 ALA A O 1
ATOM 642 N N . ALA A 1 88 ? -12.001 2.161 -11.205 1.00 53.03 88 ALA A N 1
ATOM 643 C CA . ALA A 1 88 ? -12.951 1.121 -10.805 1.00 53.03 88 ALA A CA 1
ATOM 644 C C . ALA A 1 88 ? -12.933 0.842 -9.286 1.00 53.03 88 ALA A C 1
ATOM 646 O O . ALA A 1 88 ? -13.968 0.520 -8.708 1.00 53.03 88 ALA A O 1
ATOM 647 N N . SER A 1 89 ? -11.780 1.013 -8.635 1.00 50.28 89 SER A N 1
ATOM 648 C CA . SER A 1 89 ? -11.581 0.769 -7.201 1.00 50.28 89 SER A CA 1
ATOM 649 C C . SER A 1 89 ? -11.863 1.998 -6.324 1.00 50.28 89 SER A C 1
ATOM 651 O O . SER A 1 89 ? -12.075 1.842 -5.128 1.00 50.28 89 SER A O 1
ATOM 653 N N . LEU A 1 90 ? -11.925 3.216 -6.883 1.00 47.81 90 LEU A N 1
ATOM 654 C CA . LEU A 1 90 ? -12.233 4.450 -6.135 1.00 47.81 90 LEU A CA 1
ATOM 655 C C . LEU A 1 90 ? -13.688 4.520 -5.629 1.00 47.81 90 LEU A C 1
ATOM 657 O O . LEU A 1 90 ? -14.009 5.373 -4.802 1.00 47.81 90 LEU A O 1
ATOM 661 N N . GLY A 1 91 ? -14.565 3.632 -6.112 1.00 46.88 91 GLY A N 1
ATOM 662 C CA . GLY A 1 91 ? -15.912 3.420 -5.570 1.00 46.88 91 GLY A CA 1
ATOM 663 C C . GLY A 1 91 ? -15.969 2.422 -4.407 1.00 46.88 91 GLY A C 1
ATOM 664 O O . GLY A 1 91 ? -16.970 2.379 -3.693 1.00 46.88 91 GLY A O 1
ATOM 665 N N . GLU A 1 92 ? -14.907 1.641 -4.191 1.00 53.62 92 GLU A N 1
ATOM 666 C CA . GLU A 1 92 ? -14.792 0.679 -3.098 1.00 53.62 92 GLU A CA 1
ATOM 667 C C . GLU A 1 92 ? -13.969 1.303 -1.968 1.00 53.62 92 GLU A C 1
ATOM 669 O O . GLU A 1 92 ? -12.738 1.301 -1.972 1.00 53.62 92 GLU A O 1
ATOM 674 N N . TYR A 1 93 ? -14.654 1.851 -0.963 1.00 53.34 93 TYR A N 1
ATOM 675 C CA . TYR A 1 93 ? -14.016 2.188 0.309 1.00 53.34 93 TYR A CA 1
ATOM 676 C C . TYR A 1 93 ? -13.591 0.888 1.003 1.00 53.34 93 TYR A C 1
ATOM 678 O O . TYR A 1 93 ? -14.347 0.320 1.789 1.00 53.34 93 TYR A O 1
ATOM 686 N N . GLY A 1 94 ? -12.400 0.395 0.672 1.00 59.81 94 GLY A N 1
ATOM 687 C CA . GLY A 1 94 ? -11.777 -0.775 1.279 1.00 59.81 94 GLY A CA 1
ATOM 688 C C . GLY A 1 94 ? -10.783 -0.379 2.366 1.00 59.81 94 GLY A C 1
ATOM 689 O O . GLY A 1 94 ? -10.013 0.570 2.217 1.00 59.81 94 GLY A O 1
ATOM 690 N N . VAL A 1 95 ? -10.771 -1.123 3.468 1.00 71.62 95 VAL A N 1
ATOM 691 C CA . VAL A 1 95 ? -9.695 -1.054 4.460 1.00 71.62 95 VAL A CA 1
ATOM 692 C C . VAL A 1 95 ? -8.667 -2.128 4.115 1.00 71.62 95 VAL A C 1
ATOM 694 O O . VAL A 1 95 ? -9.018 -3.283 3.895 1.00 71.62 95 VAL A O 1
ATOM 697 N N . GLY A 1 96 ? -7.386 -1.755 4.041 1.00 71.62 96 GLY A N 1
ATOM 698 C CA . GLY A 1 96 ? -6.318 -2.700 3.709 1.00 71.62 96 GLY A CA 1
ATOM 699 C C . GLY A 1 96 ? -6.238 -3.861 4.710 1.00 71.62 96 GLY A C 1
ATOM 700 O O . GLY A 1 96 ? -6.462 -3.668 5.902 1.00 71.62 96 GLY A O 1
ATOM 701 N N . HIS A 1 97 ? -5.865 -5.063 4.253 1.00 68.69 97 HIS A N 1
ATOM 702 C CA . HIS A 1 97 ? -5.867 -6.292 5.073 1.00 68.69 97 HIS A CA 1
ATOM 703 C C . HIS A 1 97 ? -5.059 -6.196 6.381 1.00 68.69 97 HIS A C 1
ATOM 705 O O . HIS A 1 97 ? -5.394 -6.860 7.360 1.00 68.69 97 HIS A O 1
ATOM 711 N N . SER A 1 98 ? -4.015 -5.364 6.416 1.00 77.88 98 SER A N 1
ATOM 712 C CA . SER A 1 98 ? -3.154 -5.166 7.594 1.00 77.88 98 SER A CA 1
ATOM 713 C C . SER A 1 98 ? -3.584 -3.995 8.487 1.00 77.88 98 SER A C 1
ATOM 715 O O . SER A 1 98 ? -2.829 -3.571 9.361 1.00 77.88 98 SER A O 1
ATOM 717 N N . THR A 1 99 ? -4.772 -3.437 8.266 1.00 81.69 99 THR A N 1
ATOM 718 C CA . THR A 1 99 ? -5.294 -2.294 9.017 1.00 81.69 99 THR A CA 1
ATOM 719 C C . THR A 1 99 ? -6.313 -2.753 10.059 1.00 81.69 99 THR A C 1
ATOM 721 O O . THR A 1 99 ? -7.030 -3.734 9.866 1.00 81.69 99 THR A O 1
ATOM 724 N N . VAL A 1 100 ? -6.379 -2.039 11.185 1.00 88.00 100 VAL A N 1
ATOM 725 C CA . VAL A 1 100 ? -7.404 -2.236 12.216 1.00 88.00 100 VAL A CA 1
ATOM 726 C C . VAL A 1 100 ? -8.138 -0.920 12.441 1.00 88.00 100 VAL A C 1
ATOM 728 O O . VAL A 1 100 ? -7.509 0.098 12.732 1.00 88.00 100 VAL A O 1
ATOM 731 N N . THR A 1 101 ? -9.463 -0.951 12.341 1.00 90.38 101 THR A N 1
ATOM 732 C CA . THR A 1 101 ? -10.348 0.198 12.559 1.00 90.38 101 THR A CA 1
ATOM 733 C C . THR A 1 101 ? -11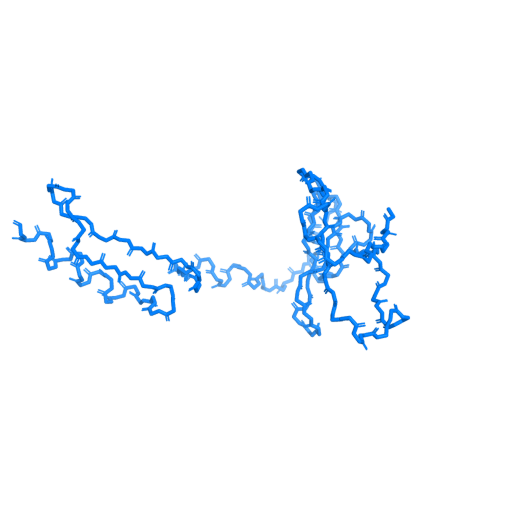.056 0.043 13.903 1.00 90.38 101 THR A C 1
ATOM 735 O O . THR A 1 101 ? -11.656 -0.993 14.176 1.00 90.38 101 THR A O 1
ATOM 738 N N . PHE A 1 102 ? -11.008 1.063 14.762 1.00 92.56 102 PHE A N 1
ATOM 739 C CA . PHE A 1 102 ? -11.692 1.046 16.061 1.00 92.56 102 PHE A CA 1
ATOM 740 C C . PHE A 1 102 ? -12.914 1.961 16.057 1.00 92.56 102 PHE A C 1
ATOM 742 O O . PHE A 1 102 ? -12.825 3.103 15.611 1.00 92.56 102 PHE A O 1
ATOM 749 N N . ILE A 1 103 ? -14.016 1.492 16.645 1.00 92.81 103 ILE A N 1
ATOM 750 C CA . ILE A 1 103 ? -15.167 2.337 16.978 1.00 92.81 103 ILE A CA 1
ATOM 751 C C . ILE A 1 103 ? -15.089 2.690 18.464 1.00 92.81 103 ILE A C 1
ATOM 753 O O . ILE A 1 103 ? -14.994 1.809 19.329 1.00 92.81 103 ILE A O 1
ATOM 757 N N . LEU A 1 104 ? -15.098 3.991 18.750 1.00 92.75 104 LEU A N 1
ATOM 758 C CA . LEU A 1 104 ? -15.057 4.543 20.101 1.00 92.75 104 LEU A CA 1
ATOM 759 C C . LEU A 1 104 ? -16.438 5.081 20.488 1.00 92.75 104 LEU A C 1
ATOM 761 O O . LEU A 1 104 ? -17.122 5.670 19.654 1.00 92.75 104 LEU A O 1
ATOM 765 N N . ASP A 1 105 ? -16.829 4.915 21.751 1.00 88.25 105 ASP A N 1
ATOM 766 C CA . ASP A 1 105 ? -18.034 5.564 22.279 1.00 88.25 105 ASP A CA 1
ATOM 767 C C . ASP A 1 105 ? -17.806 7.050 22.623 1.00 88.25 105 ASP A C 1
ATOM 769 O O . ASP A 1 105 ? -16.697 7.583 22.520 1.00 88.25 105 ASP A O 1
ATOM 773 N N . LYS A 1 106 ? -18.868 7.735 23.071 1.00 87.19 106 LYS A N 1
ATOM 774 C CA . LYS A 1 106 ? -18.835 9.159 23.462 1.00 87.19 106 LYS A CA 1
ATOM 775 C C . LYS A 1 106 ? -17.862 9.446 24.614 1.00 87.19 106 LYS A C 1
ATOM 777 O O . LYS A 1 106 ? -17.449 10.588 24.788 1.00 87.19 106 LYS A O 1
ATOM 782 N N . GLN A 1 107 ? -17.492 8.431 25.396 1.00 90.31 107 GLN A N 1
ATOM 783 C CA . GLN A 1 107 ? -16.503 8.520 26.472 1.00 90.31 107 GLN A CA 1
ATOM 784 C C . GLN A 1 107 ? -15.119 8.031 26.024 1.00 90.31 107 GLN A C 1
ATOM 786 O O . GLN A 1 107 ? -14.253 7.790 26.864 1.00 90.31 107 GLN A O 1
ATOM 791 N N . THR A 1 108 ? -14.883 7.913 24.713 1.00 88.44 108 THR A N 1
ATOM 792 C CA . THR A 1 108 ? -13.620 7.493 24.085 1.00 88.44 108 THR A CA 1
ATOM 793 C C . THR A 1 108 ? -13.175 6.069 24.430 1.00 88.44 108 THR A C 1
ATOM 795 O O . THR A 1 108 ? -12.006 5.711 24.269 1.00 88.44 108 THR A O 1
ATOM 798 N N . ARG A 1 109 ? -14.094 5.212 24.882 1.00 90.81 109 ARG A N 1
ATOM 799 C CA . ARG A 1 109 ? -13.791 3.807 25.170 1.00 90.81 109 ARG A CA 1
ATOM 800 C C . ARG A 1 109 ? -13.910 2.993 23.891 1.00 90.81 109 ARG A C 1
ATOM 802 O O . ARG A 1 109 ? -14.858 3.154 23.127 1.00 90.81 109 ARG A O 1
ATOM 809 N N . LYS A 1 110 ? -12.958 2.085 23.674 1.00 92.06 110 LYS A N 1
ATOM 810 C CA . LYS A 1 110 ? -12.972 1.156 22.535 1.00 92.06 110 LYS A CA 1
ATOM 811 C C . LYS A 1 110 ? -14.132 0.176 22.696 1.00 92.06 110 LYS A C 1
ATOM 813 O O . LYS A 1 110 ? -14.178 -0.532 23.701 1.00 92.06 110 LYS A O 1
ATOM 818 N N . ARG A 1 111 ? -15.050 0.137 21.729 1.00 93.25 111 ARG A N 1
ATOM 819 C CA . ARG A 1 111 ? -16.215 -0.765 21.747 1.00 93.25 111 ARG A CA 1
ATOM 820 C C . ARG A 1 111 ? -16.079 -1.897 20.746 1.00 93.25 111 ARG A C 1
ATOM 822 O O . ARG A 1 111 ? -16.353 -3.037 21.097 1.00 93.25 111 ARG A O 1
ATOM 829 N N . VAL A 1 112 ? -15.604 -1.583 19.544 1.00 92.50 112 VAL A N 1
ATOM 830 C CA . VAL A 1 112 ? -15.443 -2.551 18.455 1.00 92.50 112 VAL A CA 1
ATOM 831 C C . VAL A 1 112 ? -14.082 -2.365 17.793 1.00 92.50 112 VAL A C 1
ATOM 833 O O . VAL A 1 112 ? -13.566 -1.246 17.717 1.00 92.50 112 VAL A O 1
ATOM 836 N N . ALA A 1 113 ? -13.504 -3.473 17.333 1.00 92.38 113 ALA A N 1
ATOM 837 C CA . ALA A 1 113 ? -12.283 -3.516 16.545 1.00 92.38 113 ALA A CA 1
ATOM 838 C C . ALA A 1 113 ? -12.532 -4.326 15.266 1.00 92.38 113 ALA A C 1
ATOM 840 O O . ALA A 1 113 ? -12.745 -5.534 15.323 1.00 92.38 113 ALA A O 1
ATOM 841 N N . TRP A 1 114 ? -12.485 -3.648 14.126 1.00 91.25 114 TRP A N 1
ATOM 842 C CA . TRP A 1 114 ? -12.580 -4.228 12.793 1.00 91.25 114 TRP A CA 1
ATOM 843 C C . TRP A 1 114 ? -11.185 -4.530 12.270 1.00 91.25 114 TRP A C 1
ATOM 845 O O . TRP A 1 114 ? -10.325 -3.652 12.259 1.00 91.25 114 TRP A O 1
ATOM 855 N N . THR A 1 115 ? -10.957 -5.761 11.821 1.00 88.12 115 THR A N 1
ATOM 856 C CA . THR A 1 115 ? -9.737 -6.101 11.079 1.00 88.12 115 THR A CA 1
ATOM 857 C C . THR A 1 115 ? -9.989 -5.901 9.590 1.00 88.12 115 THR A C 1
ATOM 859 O O . THR A 1 115 ? -11.091 -6.167 9.117 1.00 88.12 115 THR A O 1
ATOM 862 N N . GLY A 1 116 ? -8.984 -5.446 8.843 1.00 79.31 116 GLY A N 1
ATOM 863 C CA . GLY A 1 116 ? -9.117 -5.187 7.410 1.00 79.31 116 GLY A CA 1
ATOM 864 C C . GLY A 1 116 ? -9.465 -6.425 6.582 1.00 79.31 116 GLY A C 1
ATOM 865 O O . GLY A 1 116 ? -10.099 -6.297 5.546 1.00 79.31 116 GLY A O 1
ATOM 866 N N . ILE A 1 117 ? -9.123 -7.627 7.063 1.00 80.31 117 ILE A N 1
ATOM 867 C CA . ILE A 1 117 ? -9.519 -8.906 6.441 1.00 80.31 117 ILE A CA 1
ATOM 868 C C . ILE A 1 117 ? -11.040 -9.102 6.475 1.00 80.31 117 ILE A C 1
ATOM 870 O O . ILE A 1 117 ? -11.606 -9.721 5.580 1.00 80.31 117 ILE A O 1
ATOM 874 N N . ASN A 1 118 ? -11.697 -8.574 7.504 1.00 81.38 118 ASN A N 1
ATOM 875 C CA . ASN A 1 118 ? -13.128 -8.733 7.710 1.00 81.38 118 ASN A CA 1
ATOM 876 C C . ASN A 1 118 ? -13.908 -7.492 7.272 1.00 81.38 118 ASN A C 1
ATOM 878 O O . ASN A 1 118 ? -15.069 -7.398 7.622 1.00 81.38 118 ASN A O 1
ATOM 882 N N . TRP A 1 119 ? -13.298 -6.524 6.582 1.00 85.12 119 TRP A N 1
ATOM 883 C CA . TRP A 1 119 ? -13.958 -5.258 6.271 1.00 85.12 119 TRP A CA 1
ATOM 884 C C . TRP A 1 119 ? -15.205 -5.448 5.398 1.00 85.12 119 TRP A C 1
ATOM 886 O O . TRP A 1 119 ? -15.113 -5.908 4.263 1.00 85.12 119 TRP A O 1
ATOM 896 N N . ASP A 1 120 ? -16.351 -5.013 5.917 1.00 87.44 120 ASP A N 1
ATOM 897 C CA . ASP A 1 120 ? -17.603 -4.890 5.182 1.00 87.44 120 ASP A CA 1
ATOM 898 C C . ASP A 1 120 ? -18.276 -3.566 5.560 1.00 87.44 120 ASP A C 1
ATOM 900 O O . ASP A 1 120 ? -18.457 -3.245 6.737 1.00 87.44 120 ASP A O 1
ATOM 904 N N . VAL A 1 121 ? -18.629 -2.766 4.552 1.00 87.00 121 VAL A N 1
ATOM 905 C CA . VAL A 1 121 ? -19.183 -1.420 4.764 1.00 87.00 121 VAL A CA 1
ATOM 906 C C . VAL A 1 121 ? -20.556 -1.482 5.438 1.00 87.00 121 VAL A C 1
ATOM 908 O O . VAL A 1 121 ? -20.878 -0.625 6.264 1.00 87.00 121 VAL A O 1
ATOM 911 N N . GLN A 1 122 ? -21.376 -2.474 5.096 1.00 89.12 122 GLN A N 1
ATOM 912 C CA . GLN A 1 122 ? -22.743 -2.577 5.587 1.00 89.12 122 GLN A CA 1
ATOM 913 C C . GLN A 1 122 ? -22.767 -3.008 7.054 1.00 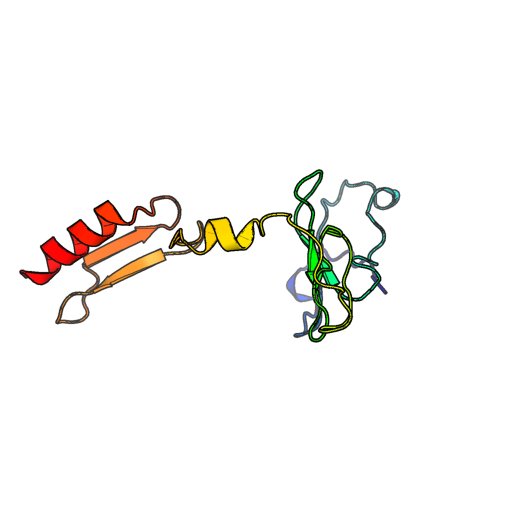89.12 122 GLN A C 1
ATOM 915 O O . GLN A 1 122 ? -23.488 -2.406 7.852 1.00 89.12 122 GLN A O 1
ATOM 920 N N . GLU A 1 123 ? -21.963 -4.001 7.424 1.00 89.88 123 GLU A N 1
ATOM 921 C CA . GLU A 1 123 ? -21.824 -4.447 8.811 1.00 89.88 123 GLU A CA 1
ATOM 922 C C . GLU A 1 123 ? -21.156 -3.380 9.688 1.00 89.88 123 GLU A C 1
ATOM 924 O O . GLU A 1 123 ? -21.634 -3.104 10.789 1.00 89.88 123 GLU A O 1
ATOM 929 N N . PHE A 1 124 ? -20.138 -2.681 9.173 1.00 90.94 124 PHE A N 1
ATOM 930 C CA . PHE A 1 124 ? -19.526 -1.558 9.884 1.00 90.94 124 PHE A CA 1
ATOM 931 C C . PHE A 1 124 ? -20.548 -0.457 10.214 1.00 90.94 124 PHE A C 1
ATOM 933 O O . PHE A 1 124 ? -20.572 0.070 11.328 1.00 90.94 124 PHE A O 1
ATOM 940 N N . LEU A 1 125 ? -21.435 -0.112 9.273 1.00 91.38 125 LEU A N 1
ATOM 941 C CA . LEU A 1 125 ? -22.492 0.876 9.510 1.00 91.38 125 LEU A CA 1
ATOM 942 C C . LEU A 1 125 ? -23.510 0.414 10.560 1.00 91.38 125 LEU A C 1
ATOM 944 O O . LEU A 1 125 ? -23.996 1.246 11.332 1.00 91.38 125 LEU A O 1
ATOM 948 N N . LEU A 1 126 ? -23.825 -0.882 10.614 1.00 93.00 126 LEU A N 1
ATOM 949 C CA . LEU A 1 126 ? -24.711 -1.440 11.639 1.00 93.00 126 LEU A CA 1
ATOM 950 C C . LEU A 1 126 ? -24.104 -1.296 13.038 1.00 93.00 126 LEU A C 1
ATOM 952 O O . LEU A 1 126 ? -24.808 -0.880 13.960 1.00 93.00 126 LEU A O 1
ATOM 956 N N . ASP A 1 127 ? -22.802 -1.539 13.186 1.00 91.69 127 ASP A N 1
ATOM 957 C CA . ASP A 1 127 ? -22.098 -1.336 14.455 1.00 91.69 127 ASP A CA 1
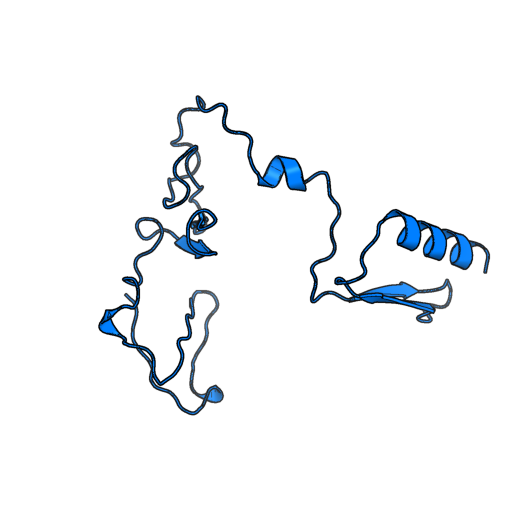ATOM 958 C C . ASP A 1 127 ? -22.117 0.133 14.895 1.00 91.69 127 ASP A C 1
ATOM 960 O O . ASP A 1 127 ? -22.359 0.435 16.067 1.00 91.69 127 ASP A O 1
ATOM 964 N N . ILE A 1 128 ? -21.917 1.070 13.961 1.00 91.50 128 ILE A N 1
ATOM 965 C CA . ILE A 1 128 ? -22.019 2.509 14.247 1.00 91.50 128 ILE A CA 1
ATOM 966 C C . ILE A 1 128 ? -23.429 2.866 14.723 1.00 91.50 128 ILE A C 1
ATOM 968 O O . ILE A 1 128 ? -23.577 3.585 15.712 1.00 91.50 128 ILE A O 1
ATOM 972 N N . GLN A 1 129 ? -24.470 2.367 14.052 1.00 91.75 129 GLN A N 1
ATOM 973 C CA . GLN A 1 129 ? -25.855 2.628 14.447 1.00 91.75 129 GLN A CA 1
ATOM 974 C C . GLN A 1 129 ? -26.159 2.067 15.838 1.00 91.75 129 GLN A C 1
ATOM 976 O O . GLN A 1 129 ? -26.678 2.806 16.678 1.00 91.75 129 GLN A O 1
ATOM 981 N N . ALA A 1 130 ? -25.779 0.817 16.109 1.00 89.50 130 ALA A N 1
ATOM 982 C CA . ALA A 1 130 ? -25.982 0.175 17.405 1.00 89.50 130 ALA A CA 1
ATOM 983 C C . ALA A 1 130 ? -25.314 0.959 18.548 1.00 89.50 130 ALA A C 1
ATOM 985 O O .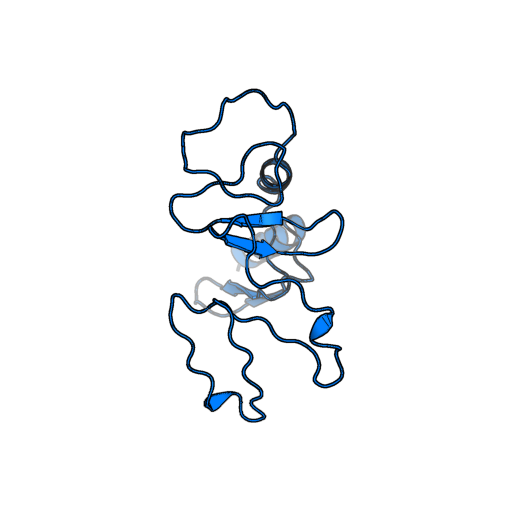 ALA A 1 130 ? -25.920 1.184 19.596 1.00 89.50 130 ALA A O 1
ATOM 986 N N . LEU A 1 131 ? -24.090 1.444 18.323 1.00 88.25 131 LEU A N 1
ATOM 987 C CA . LEU A 1 131 ? -23.336 2.212 19.315 1.00 88.25 131 LEU A CA 1
ATOM 988 C C . LEU A 1 131 ? -23.773 3.678 19.417 1.00 88.25 131 LEU A C 1
ATOM 990 O O . LEU A 1 131 ? -23.542 4.316 20.441 1.00 88.25 131 LEU A O 1
ATOM 994 N N . SER A 1 132 ? -24.421 4.236 18.391 1.00 86.75 132 SER A N 1
ATOM 995 C CA . SER A 1 132 ? -24.906 5.623 18.422 1.00 86.75 132 SER A CA 1
ATOM 996 C C . SER A 1 132 ? -26.024 5.845 19.451 1.00 86.75 132 SER A C 1
ATOM 998 O O . SER A 1 132 ? -26.141 6.945 20.009 1.00 86.75 132 SER A O 1
ATOM 1000 N N . SER A 1 133 ? -26.809 4.794 19.720 1.00 79.56 133 SER A N 1
ATOM 1001 C CA . SER A 1 133 ? -27.910 4.780 20.690 1.00 79.56 133 SER A CA 1
ATOM 1002 C C . SER A 1 133 ? -27.493 4.520 22.141 1.00 79.56 133 SER A C 1
ATOM 1004 O O . SER A 1 133 ? -28.342 4.619 23.025 1.00 79.56 133 SER A O 1
ATOM 1006 N N . GLU A 1 134 ? -26.219 4.214 22.395 1.00 69.38 134 GLU A N 1
ATOM 1007 C CA . GLU A 1 134 ? -25.649 4.119 23.749 1.00 69.38 134 GLU A CA 1
ATOM 1008 C C . GLU A 1 134 ? -25.219 5.489 24.313 1.00 69.38 134 GLU A C 1
ATOM 1010 O O . GLU A 1 134 ? -25.297 5.653 25.551 1.00 69.38 134 GLU A O 1
#

Foldseek 3Di:
DDDDDPDPDPVPDDDDPPDDDDDDDPPDDPVPDPPPCWQVNFFDWDDDDPPIATDGHPQWDQAPPRRGHTDGPPPHDPDDPDDDPVVVCVVPPADDQQDKDFDAAPVRDTDDIDGSVRDDPVVVVVVVVVRVVD

Sequence (134 aa):
SWSNNISQNLDEIQVSIGTHLAWVASNANLTNLPPGVDCNGNGWIMGSGPSAHCMCDEGFERPDGNWLGCSLIGTENTNSSEADPHAASLGEYGVGHSTVTFILDKQTRKRVAWTGINWDVQEFLLDIQALSSE